Protein AF-A0A661UW94-F1 (afdb_monomer)

Mean predicted aligned error: 13.21 Å

Structure (mmCIF, N/CA/C/O backbone):
data_AF-A0A661UW94-F1
#
_entry.id   AF-A0A661UW94-F1
#
loop_
_atom_site.group_PDB
_atom_site.id
_atom_site.type_symbol
_atom_site.label_atom_id
_atom_site.label_alt_id
_atom_site.label_comp_id
_atom_site.label_asym_id
_atom_site.label_entity_id
_atom_site.label_seq_id
_atom_site.pdbx_PDB_ins_code
_atom_site.Cartn_x
_atom_site.Cartn_y
_atom_site.Cartn_z
_atom_site.occupancy
_atom_site.B_iso_or_equiv
_atom_site.auth_seq_id
_atom_site.auth_comp_id
_atom_site.auth_asym_id
_atom_site.auth_atom_id
_atom_site.pdbx_PDB_model_num
ATOM 1 N N . MET A 1 1 ? 10.597 50.838 27.518 1.00 57.72 1 MET A N 1
ATOM 2 C CA . MET A 1 1 ? 10.306 49.418 27.781 1.00 57.72 1 MET A CA 1
ATOM 3 C C . MET A 1 1 ? 11.082 49.076 29.023 1.00 57.72 1 MET A C 1
ATOM 5 O O . MET A 1 1 ? 12.301 49.156 28.990 1.00 57.72 1 MET A O 1
ATOM 9 N N . ASP A 1 2 ? 10.354 48.913 30.117 1.00 57.09 2 ASP A N 1
ATOM 10 C CA . ASP A 1 2 ? 10.884 48.721 31.459 1.00 57.09 2 ASP A CA 1
ATOM 11 C C . ASP A 1 2 ? 11.221 47.233 31.634 1.00 57.09 2 ASP A C 1
ATOM 13 O O . ASP A 1 2 ? 10.364 46.375 31.433 1.00 57.09 2 ASP A O 1
ATOM 17 N N . GLU A 1 3 ? 12.486 46.908 31.898 1.00 60.50 3 GLU A N 1
ATOM 18 C CA . GLU A 1 3 ? 12.937 45.523 32.109 1.00 60.50 3 GLU A CA 1
ATOM 19 C C . GLU A 1 3 ? 12.576 44.997 33.509 1.00 60.50 3 GLU A C 1
ATOM 21 O O . GLU A 1 3 ? 12.793 43.818 33.786 1.00 60.50 3 GLU A O 1
ATOM 26 N N . SER A 1 4 ? 12.009 45.840 34.38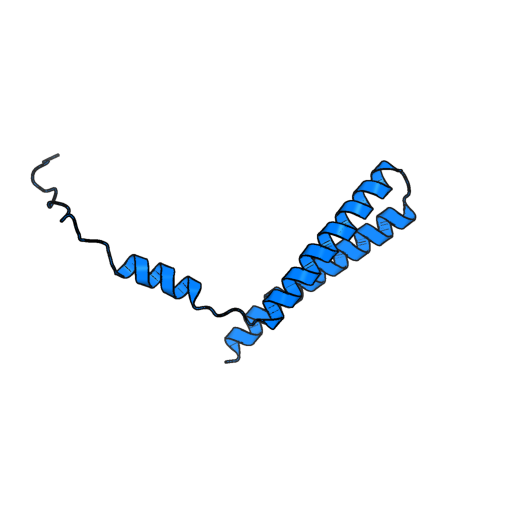1 1.00 61.69 4 SER A N 1
ATOM 27 C CA . SER A 1 4 ? 11.697 45.492 35.773 1.00 61.69 4 SER A CA 1
ATOM 28 C C . SER A 1 4 ? 10.397 44.700 35.979 1.00 61.69 4 SER A C 1
ATOM 30 O O . SER A 1 4 ? 10.156 44.229 37.087 1.00 61.69 4 SER A O 1
ATOM 32 N N . GLU A 1 5 ? 9.600 44.480 34.927 1.00 64.81 5 GLU A N 1
ATOM 33 C CA . GLU A 1 5 ? 8.369 43.666 34.974 1.00 64.81 5 GLU A CA 1
ATOM 34 C C . GLU A 1 5 ? 8.556 42.229 34.460 1.00 64.81 5 GLU A C 1
ATOM 36 O O . GLU A 1 5 ? 7.587 41.479 34.341 1.00 64.81 5 GLU A O 1
ATOM 41 N N . ARG A 1 6 ? 9.785 41.801 34.137 1.00 62.97 6 ARG A N 1
ATOM 42 C CA . ARG A 1 6 ? 10.019 40.381 33.848 1.00 62.97 6 ARG A CA 1
ATOM 43 C C . ARG A 1 6 ? 9.997 39.604 35.156 1.00 62.97 6 ARG A C 1
ATOM 45 O O . ARG A 1 6 ? 11.001 39.564 35.866 1.00 62.97 6 ARG A O 1
ATOM 52 N N . G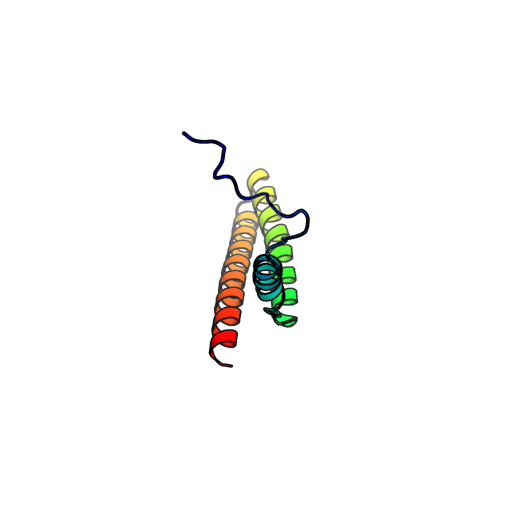LU A 1 7 ? 8.851 38.998 35.454 1.00 68.44 7 GLU A N 1
ATOM 53 C CA . GLU A 1 7 ? 8.749 38.024 36.535 1.00 68.44 7 GLU A CA 1
ATOM 54 C C . GLU A 1 7 ? 9.844 36.955 36.363 1.00 68.44 7 GLU A C 1
ATOM 56 O O . GLU A 1 7 ? 10.049 36.456 35.248 1.00 68.44 7 GLU A O 1
ATOM 61 N N . PRO A 1 8 ? 10.610 36.642 37.424 1.00 70.31 8 PRO A N 1
ATOM 62 C CA . PRO A 1 8 ? 11.634 35.612 37.360 1.00 70.31 8 PRO A CA 1
ATOM 63 C C . PRO A 1 8 ? 10.987 34.287 36.958 1.00 70.31 8 PRO A C 1
ATOM 65 O O . PRO A 1 8 ? 10.151 33.768 37.690 1.00 70.31 8 PRO A O 1
ATOM 68 N N . ILE A 1 9 ? 11.375 33.738 35.804 1.00 64.56 9 ILE A N 1
ATOM 69 C CA . ILE A 1 9 ? 10.963 32.390 35.406 1.00 64.56 9 ILE A CA 1
ATOM 70 C C . ILE A 1 9 ? 11.538 31.439 36.456 1.00 64.56 9 ILE A C 1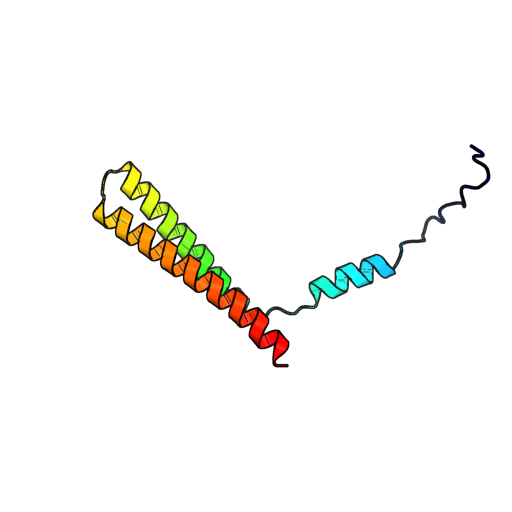
ATOM 72 O O . ILE A 1 9 ? 12.757 31.257 36.527 1.00 64.56 9 ILE A O 1
ATOM 76 N N . GLU A 1 10 ? 10.674 30.904 37.316 1.00 68.56 10 GLU A N 1
ATOM 77 C CA . GLU A 1 10 ? 11.072 30.007 38.392 1.00 68.56 10 GLU A CA 1
ATOM 78 C C . GLU A 1 10 ? 11.669 28.737 37.761 1.00 68.56 10 GLU A C 1
ATOM 80 O O . GLU A 1 10 ? 10.992 28.059 36.981 1.00 68.56 10 GLU A O 1
ATOM 85 N N . PRO A 1 11 ? 12.951 28.414 38.013 1.00 55.03 1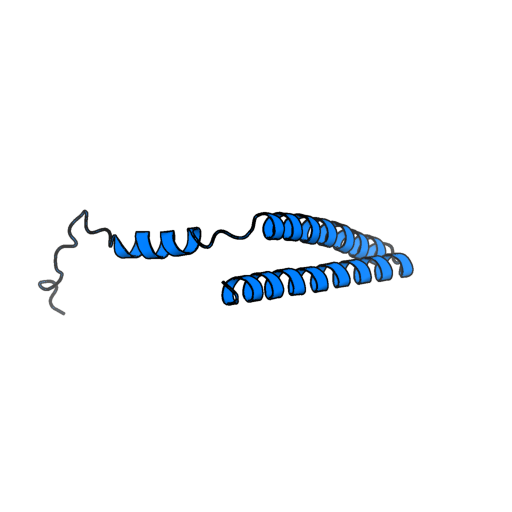1 PRO A N 1
ATOM 86 C CA . PRO A 1 11 ? 13.584 27.243 37.425 1.00 55.03 11 PRO A CA 1
ATOM 87 C C . PRO A 1 11 ? 12.966 25.983 38.042 1.00 55.03 11 PRO A C 1
ATOM 89 O O . PRO A 1 11 ? 13.379 25.534 39.109 1.00 55.03 11 PRO A O 1
ATOM 92 N N . GLY A 1 12 ? 11.947 25.444 37.373 1.00 58.50 12 GLY A N 1
ATOM 93 C CA . GLY A 1 12 ? 11.111 24.352 37.876 1.00 58.50 12 GLY A CA 1
ATOM 94 C C . GLY A 1 12 ? 9.623 24.502 37.556 1.00 58.50 12 GLY A C 1
ATOM 95 O O . GLY A 1 12 ? 8.905 23.515 37.670 1.00 58.50 12 GLY A O 1
ATOM 96 N N . ALA A 1 13 ? 9.172 25.675 37.097 1.00 62.16 13 ALA A N 1
ATOM 97 C CA . ALA A 1 13 ? 7.850 25.851 36.498 1.00 62.16 13 ALA A CA 1
ATOM 98 C C . ALA A 1 13 ? 7.842 25.253 35.079 1.00 62.16 13 ALA A C 1
ATOM 100 O O . ALA A 1 13 ? 7.864 25.959 34.074 1.00 62.16 13 ALA A O 1
ATOM 101 N N . TYR A 1 14 ? 7.922 23.926 35.000 1.00 61.41 14 TYR A N 1
ATOM 102 C CA . TYR A 1 14 ? 7.397 23.216 33.845 1.00 61.41 14 TYR A CA 1
ATOM 103 C C . TYR A 1 14 ? 5.876 23.311 33.957 1.00 61.41 14 TYR A C 1
ATOM 105 O O . TYR A 1 14 ? 5.327 22.915 34.984 1.00 61.41 14 TYR A O 1
ATOM 113 N N . ASP A 1 15 ? 5.217 23.879 32.946 1.00 61.38 15 ASP A N 1
ATOM 114 C CA . ASP A 1 15 ? 3.766 23.767 32.795 1.00 61.38 15 ASP A CA 1
ATOM 115 C C . ASP A 1 15 ? 3.443 22.268 32.678 1.00 61.38 15 ASP A C 1
ATOM 117 O O . ASP A 1 15 ? 3.581 21.674 31.606 1.00 61.38 15 ASP A O 1
ATOM 121 N N . ASP A 1 16 ? 3.074 21.647 33.801 1.00 60.84 16 ASP A N 1
ATOM 122 C CA . ASP A 1 16 ? 2.615 20.249 33.914 1.00 60.84 16 ASP A CA 1
ATOM 123 C C . ASP A 1 16 ? 1.447 19.989 32.929 1.00 60.84 16 ASP A C 1
ATOM 125 O O . ASP A 1 16 ? 1.266 18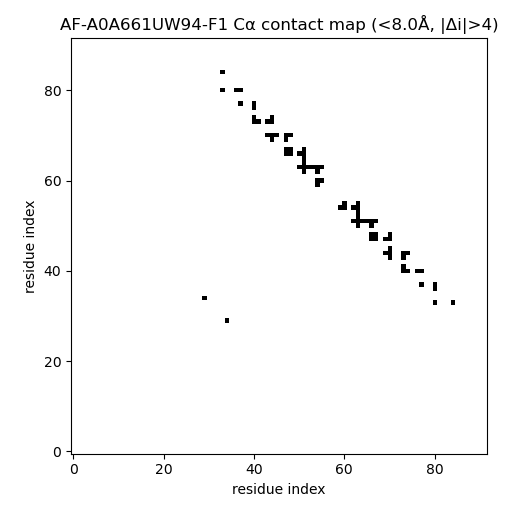.904 32.377 1.00 60.84 16 ASP A O 1
ATOM 129 N N . ASP A 1 17 ? 0.721 21.059 32.608 1.00 59.28 17 ASP A N 1
ATOM 130 C CA . ASP A 1 17 ? -0.336 21.186 31.613 1.00 59.28 17 ASP A CA 1
ATOM 131 C C . ASP A 1 17 ? 0.106 20.741 30.198 1.00 59.28 17 ASP A C 1
ATOM 133 O O . ASP A 1 17 ? -0.677 20.146 29.452 1.00 59.28 17 ASP A O 1
ATOM 137 N N . LEU A 1 18 ? 1.367 21.001 29.815 1.00 57.72 18 LEU A N 1
ATOM 138 C CA . LEU A 1 18 ? 1.919 20.624 28.505 1.00 57.72 18 LEU A CA 1
ATOM 139 C C . LEU A 1 18 ? 2.304 19.138 28.446 1.00 57.72 18 LEU A C 1
ATOM 141 O O . LEU A 1 18 ? 2.247 18.528 27.371 1.00 57.72 18 LEU A O 1
ATOM 145 N N . GLU A 1 19 ? 2.679 18.540 29.581 1.00 55.97 19 GLU A N 1
ATOM 146 C CA . GLU A 1 19 ? 2.891 17.093 29.675 1.00 55.97 19 GLU A CA 1
ATOM 147 C C . GLU A 1 19 ? 1.554 16.340 29.638 1.00 55.97 19 GLU A C 1
ATOM 149 O O . GLU A 1 19 ? 1.462 15.315 28.956 1.00 55.97 19 GLU A O 1
ATOM 154 N N . GLU A 1 20 ? 0.491 16.872 30.258 1.00 54.59 20 GLU A N 1
ATOM 155 C CA . GLU A 1 20 ? -0.862 16.309 30.151 1.00 54.59 20 GLU A CA 1
ATOM 156 C C . GLU A 1 20 ? -1.431 16.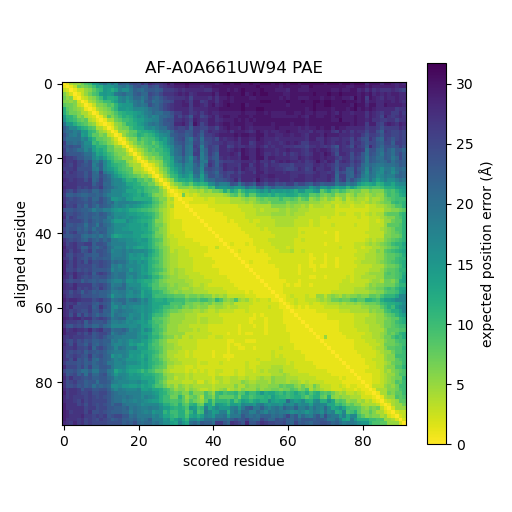396 28.723 1.00 54.59 20 GLU A C 1
ATOM 158 O O . GLU A 1 20 ? -1.978 15.405 28.228 1.00 54.59 20 GLU A O 1
ATOM 163 N N . GLU A 1 21 ? -1.261 17.515 28.004 1.00 53.56 21 GLU A N 1
ATOM 164 C CA . GLU A 1 21 ? -1.688 17.627 26.596 1.00 53.56 21 GLU A CA 1
ATOM 165 C C . GLU A 1 21 ? -0.923 16.660 25.672 1.00 53.56 21 GLU A C 1
ATOM 167 O O . GLU A 1 21 ? -1.520 16.011 24.802 1.00 53.56 21 GLU A O 1
ATOM 172 N N . GLY A 1 22 ? 0.389 16.498 25.882 1.00 52.50 22 GLY A N 1
ATOM 173 C CA . GLY A 1 22 ? 1.212 15.524 25.159 1.00 52.50 22 GLY A CA 1
ATOM 174 C C . GLY A 1 22 ? 0.864 14.067 25.497 1.00 52.50 22 GLY A C 1
ATOM 175 O O . GLY A 1 22 ? 0.840 13.202 24.612 1.00 52.50 22 GLY A O 1
ATOM 176 N N . ALA A 1 23 ? 0.532 13.787 26.759 1.00 53.44 23 ALA A N 1
ATOM 177 C CA . ALA A 1 23 ? 0.125 12.468 27.231 1.00 53.44 23 ALA A CA 1
ATOM 178 C C . ALA A 1 23 ? -1.280 12.078 26.742 1.00 53.44 23 ALA A C 1
ATOM 180 O O . ALA A 1 23 ? -1.497 10.922 26.367 1.00 53.44 23 ALA A O 1
ATOM 181 N N . LEU A 1 24 ? -2.220 13.025 26.647 1.00 53.81 24 LEU A N 1
ATOM 182 C CA . LEU A 1 24 ? -3.563 12.773 26.109 1.00 53.81 24 LEU A CA 1
ATOM 183 C C . LEU A 1 24 ? -3.538 12.355 24.630 1.00 53.81 24 LEU A C 1
ATOM 185 O O . LEU A 1 24 ? -4.364 11.539 24.209 1.00 53.81 24 LEU A O 1
ATOM 189 N N . LEU A 1 25 ? -2.561 12.827 23.845 1.00 55.50 25 LEU A N 1
ATOM 190 C CA . LEU A 1 25 ? -2.370 12.399 22.453 1.00 55.50 25 LEU A CA 1
ATOM 191 C C . LEU A 1 25 ? -1.828 10.963 22.332 1.00 55.50 25 LEU A C 1
ATOM 193 O O . LEU A 1 25 ? -2.197 10.249 21.395 1.00 55.50 25 LEU A O 1
ATOM 197 N N . LEU A 1 26 ? -1.002 10.505 23.279 1.00 54.66 26 LEU A N 1
ATOM 198 C CA . LEU A 1 26 ? -0.457 9.138 23.299 1.00 54.66 26 LEU A CA 1
ATOM 199 C C . LEU A 1 26 ? -1.499 8.077 23.697 1.00 54.66 26 LEU A C 1
ATOM 201 O O . LEU A 1 26 ? -1.356 6.905 23.343 1.00 54.66 26 LEU A O 1
ATOM 205 N N . VAL A 1 27 ? -2.565 8.471 24.401 1.00 54.09 27 VAL A N 1
ATOM 206 C CA . VAL A 1 27 ? -3.558 7.552 24.991 1.00 54.09 27 VAL A CA 1
ATOM 207 C C . VAL A 1 27 ? -4.787 7.328 24.099 1.00 54.09 27 VAL A C 1
ATOM 209 O O . VAL A 1 27 ? -5.692 6.575 24.462 1.00 54.09 27 VAL A O 1
ATOM 212 N N . ARG A 1 28 ? -4.828 7.847 22.862 1.00 62.25 28 ARG A N 1
ATOM 213 C CA . ARG A 1 28 ? -5.778 7.305 21.873 1.00 62.25 28 ARG A CA 1
ATOM 214 C C . ARG A 1 28 ? -5.257 5.938 21.426 1.00 62.25 28 ARG A C 1
ATOM 216 O O . ARG A 1 28 ? -4.644 5.824 20.370 1.00 62.25 28 ARG A O 1
ATOM 223 N N . GLN A 1 29 ? -5.472 4.907 22.252 1.00 68.50 29 GLN A N 1
ATOM 224 C CA . GLN A 1 29 ? -5.108 3.521 21.953 1.00 68.50 29 GLN A CA 1
ATOM 225 C C . GLN A 1 29 ? -5.717 3.133 20.606 1.00 68.50 29 GLN A C 1
ATOM 227 O O . GLN A 1 29 ? -6.907 2.830 20.492 1.00 68.50 29 GLN A O 1
ATOM 232 N N . VAL A 1 30 ? -4.894 3.178 19.560 1.00 74.44 30 VAL A N 1
ATOM 233 C CA . VAL A 1 30 ? -5.292 2.742 18.228 1.00 74.44 30 VAL A CA 1
ATOM 234 C C . VAL A 1 30 ? -5.503 1.231 18.312 1.00 74.44 30 VAL A C 1
ATOM 236 O O . VAL A 1 30 ? -4.603 0.527 18.781 1.00 74.44 30 VAL A O 1
ATOM 239 N N . PRO A 1 31 ? -6.660 0.700 17.876 1.00 83.94 31 PRO A N 1
ATOM 240 C CA . PRO A 1 31 ? -6.914 -0.731 17.944 1.00 83.94 31 PRO A CA 1
ATOM 241 C C . PRO A 1 31 ? -5.792 -1.506 17.248 1.00 83.94 31 PRO A C 1
ATOM 243 O O . PRO A 1 31 ? -5.436 -1.193 16.112 1.00 83.94 31 PRO A O 1
ATOM 246 N N . LEU A 1 32 ? -5.258 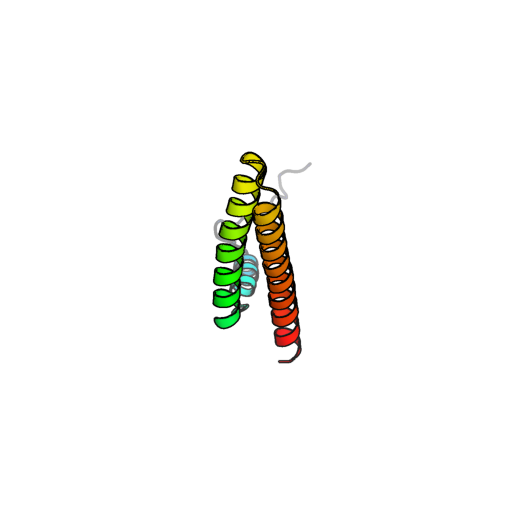-2.544 17.899 1.00 85.31 32 LEU A N 1
ATOM 247 C CA . LEU A 1 32 ? -4.113 -3.306 17.384 1.00 85.31 32 LEU A CA 1
ATOM 248 C C . LEU A 1 32 ? -4.365 -3.856 15.964 1.00 85.31 32 LEU A C 1
ATOM 250 O O . LEU A 1 32 ? -3.466 -3.872 15.127 1.00 85.31 32 LEU A O 1
ATOM 254 N N . GLY A 1 33 ? -5.613 -4.224 15.654 1.00 87.81 33 GLY A N 1
ATOM 255 C CA . GLY A 1 33 ? -6.014 -4.646 14.308 1.00 87.81 33 GLY A CA 1
ATOM 256 C C . GLY A 1 33 ? -5.826 -3.566 13.232 1.00 87.81 33 GLY A C 1
ATOM 257 O O . GLY A 1 33 ? -5.416 -3.883 12.119 1.00 87.81 33 GLY A O 1
ATOM 258 N N . VAL A 1 34 ? -6.049 -2.288 13.563 1.00 89.25 34 VAL A N 1
ATOM 259 C CA . VAL A 1 34 ? -5.821 -1.154 12.645 1.00 89.25 34 VAL A CA 1
ATOM 260 C C . VAL A 1 34 ? -4.328 -0.980 12.373 1.00 89.25 34 VAL A C 1
ATOM 262 O O . VAL A 1 34 ? -3.936 -0.702 11.241 1.00 89.25 34 VAL A O 1
ATOM 265 N N . VAL A 1 35 ? -3.485 -1.195 13.386 1.00 90.44 35 VAL A N 1
ATOM 266 C CA . VAL A 1 35 ? -2.024 -1.142 13.237 1.00 90.44 35 VAL A CA 1
ATOM 267 C C . VAL A 1 35 ? -1.548 -2.220 12.263 1.00 90.44 35 VAL A C 1
ATOM 269 O O . VAL A 1 35 ? -0.856 -1.904 11.296 1.00 90.44 35 VAL A O 1
ATOM 272 N N . PHE A 1 36 ? -1.978 -3.471 12.453 1.00 92.62 36 PHE A N 1
ATOM 273 C CA . PHE A 1 36 ? -1.641 -4.557 11.528 1.00 92.62 36 PHE A CA 1
ATOM 274 C C . PHE A 1 36 ? -2.137 -4.288 10.104 1.00 92.62 36 PHE A C 1
ATOM 276 O O . PHE A 1 36 ? -1.379 -4.474 9.152 1.00 92.62 36 PHE A O 1
ATOM 283 N N . ALA A 1 37 ? -3.372 -3.800 9.950 1.00 92.69 37 ALA A N 1
ATOM 284 C CA . ALA A 1 37 ? -3.923 -3.465 8.640 1.00 92.69 37 ALA A CA 1
ATOM 285 C C . ALA A 1 37 ? -3.072 -2.407 7.915 1.00 92.69 37 ALA A C 1
ATOM 287 O O . ALA A 1 37 ? -2.747 -2.580 6.741 1.00 92.69 37 ALA A O 1
ATOM 288 N N . ARG A 1 38 ? -2.635 -1.355 8.622 1.00 92.75 38 ARG A N 1
ATOM 289 C CA . ARG A 1 38 ? -1.753 -0.317 8.064 1.00 92.75 38 ARG A CA 1
ATOM 290 C C . ARG A 1 38 ? -0.399 -0.872 7.637 1.00 92.75 38 ARG A C 1
ATOM 292 O O . ARG A 1 38 ? 0.059 -0.537 6.551 1.00 92.75 38 ARG A O 1
ATOM 299 N N . ILE A 1 39 ? 0.221 -1.731 8.447 1.00 94.94 39 ILE A N 1
ATOM 300 C CA . ILE A 1 39 ? 1.514 -2.347 8.106 1.00 94.94 39 ILE A CA 1
ATOM 301 C C . ILE A 1 39 ? 1.395 -3.124 6.792 1.00 94.94 39 ILE A C 1
ATOM 303 O O . ILE A 1 39 ? 2.168 -2.889 5.867 1.00 94.94 39 ILE A O 1
ATOM 307 N N . VAL A 1 40 ? 0.386 -3.992 6.678 1.00 96.25 40 VAL A N 1
ATOM 308 C CA . VAL A 1 40 ? 0.160 -4.793 5.466 1.00 96.25 40 VAL A CA 1
ATOM 309 C C . VAL A 1 40 ? -0.066 -3.899 4.245 1.00 96.25 40 VAL A C 1
ATOM 311 O O . VAL A 1 40 ? 0.525 -4.136 3.192 1.00 96.25 40 VAL A O 1
ATOM 314 N N . VAL A 1 41 ? -0.880 -2.851 4.388 1.00 96.38 41 VAL A N 1
ATOM 315 C CA . VAL A 1 41 ? -1.192 -1.917 3.299 1.00 96.38 41 VAL A CA 1
ATOM 316 C C . VAL A 1 41 ? 0.038 -1.144 2.845 1.00 96.38 41 VAL A C 1
ATOM 318 O O . VAL A 1 41 ? 0.314 -1.103 1.651 1.00 96.38 41 VAL A O 1
ATOM 321 N N . VAL A 1 42 ? 0.798 -0.559 3.771 1.00 95.75 42 VAL A N 1
ATOM 322 C CA . VAL A 1 42 ? 1.978 0.253 3.443 1.00 95.75 42 VAL A CA 1
ATOM 323 C C . VAL A 1 42 ? 3.075 -0.610 2.823 1.00 95.75 42 VAL A C 1
ATOM 325 O O . VAL A 1 42 ? 3.652 -0.223 1.806 1.00 95.75 42 VAL A O 1
ATOM 328 N N . SER A 1 43 ? 3.334 -1.800 3.375 1.00 97.38 43 SER A N 1
ATOM 329 C CA . SER A 1 43 ? 4.305 -2.736 2.801 1.00 97.38 43 SER A CA 1
ATOM 330 C C . SER A 1 43 ? 3.889 -3.198 1.402 1.00 97.38 43 SER A C 1
ATOM 332 O O . SER A 1 43 ? 4.707 -3.168 0.483 1.00 97.38 43 SER A O 1
ATOM 334 N N . GLY A 1 44 ? 2.619 -3.574 1.214 1.00 96.50 44 GLY A N 1
ATOM 335 C CA . GLY A 1 44 ? 2.086 -3.979 -0.088 1.00 96.50 44 GLY A CA 1
ATOM 336 C C . GLY A 1 44 ? 2.163 -2.858 -1.125 1.00 96.50 44 GLY A C 1
ATOM 337 O O . GLY A 1 44 ? 2.689 -3.068 -2.216 1.00 96.50 44 GLY A O 1
ATOM 338 N N . MET A 1 45 ? 1.733 -1.652 -0.749 1.00 97.50 45 MET A N 1
ATOM 339 C CA . MET A 1 45 ? 1.789 -0.453 -1.586 1.00 97.50 45 MET A CA 1
ATOM 340 C C . MET A 1 45 ? 3.218 -0.120 -2.023 1.00 97.50 45 MET A C 1
ATOM 342 O O . MET A 1 45 ? 3.441 0.208 -3.187 1.00 97.50 45 MET A O 1
ATOM 346 N N . GLY A 1 46 ? 4.191 -0.230 -1.113 1.00 97.19 46 GLY A N 1
ATOM 347 C CA . GLY A 1 46 ? 5.601 -0.007 -1.424 1.00 97.19 46 GLY A CA 1
ATOM 348 C C . GLY A 1 46 ? 6.126 -0.988 -2.475 1.00 97.19 46 GLY A C 1
ATOM 349 O O . GLY A 1 46 ? 6.757 -0.572 -3.446 1.00 97.19 46 GLY A O 1
ATOM 350 N N . ILE A 1 47 ? 5.808 -2.279 -2.328 1.00 97.69 47 ILE A N 1
ATOM 351 C CA . ILE A 1 47 ? 6.214 -3.320 -3.283 1.00 97.69 47 ILE A CA 1
ATOM 352 C C . ILE A 1 47 ? 5.569 -3.079 -4.651 1.00 97.69 47 ILE A C 1
ATOM 354 O O . ILE A 1 47 ? 6.265 -3.063 -5.667 1.00 97.69 47 ILE A O 1
ATOM 358 N N . THR A 1 48 ? 4.253 -2.865 -4.704 1.00 97.69 48 THR A N 1
ATOM 359 C CA . THR A 1 48 ? 3.546 -2.681 -5.980 1.00 97.69 48 THR A CA 1
ATOM 360 C C . THR A 1 48 ? 3.925 -1.371 -6.662 1.00 97.69 48 THR A C 1
ATOM 362 O O . THR A 1 48 ? 4.048 -1.342 -7.885 1.00 97.69 48 THR A O 1
ATOM 365 N N . GLY A 1 49 ? 4.180 -0.312 -5.890 1.00 97.12 49 GLY A N 1
ATOM 366 C CA . GLY A 1 49 ? 4.676 0.963 -6.401 1.00 97.12 49 GLY A CA 1
ATOM 367 C C . GLY A 1 49 ? 6.074 0.832 -7.005 1.00 97.12 49 GLY A C 1
ATOM 368 O O . GLY A 1 49 ? 6.306 1.285 -8.126 1.00 97.12 49 GLY A O 1
ATOM 369 N N . ALA A 1 50 ? 6.988 0.141 -6.317 1.00 97.94 50 ALA A N 1
ATOM 370 C CA . ALA A 1 50 ? 8.326 -0.132 -6.837 1.00 97.94 50 ALA A CA 1
ATOM 371 C C . ALA A 1 50 ? 8.282 -0.970 -8.126 1.00 97.94 50 ALA A C 1
ATOM 373 O O . ALA A 1 50 ? 8.966 -0.639 -9.095 1.00 97.94 50 ALA A O 1
ATOM 374 N N . LEU A 1 51 ? 7.438 -2.008 -8.175 1.00 97.38 51 LEU A N 1
ATOM 375 C CA . LEU A 1 51 ? 7.237 -2.820 -9.379 1.00 97.38 51 LEU A CA 1
ATOM 376 C C . LEU A 1 51 ? 6.670 -2.000 -10.540 1.00 97.38 51 LEU A C 1
ATOM 378 O O . LEU A 1 51 ? 7.144 -2.137 -11.666 1.00 97.38 51 LEU A O 1
ATOM 382 N N . ALA A 1 52 ? 5.698 -1.120 -10.281 1.00 97.19 52 ALA A N 1
ATOM 383 C CA . ALA A 1 52 ? 5.145 -0.242 -11.307 1.00 97.19 52 ALA A CA 1
ATOM 384 C C . ALA A 1 52 ? 6.238 0.634 -11.935 1.00 97.19 52 ALA A C 1
ATOM 386 O O . ALA A 1 52 ? 6.357 0.679 -13.158 1.00 97.19 52 ALA A O 1
ATOM 387 N N . ILE A 1 53 ? 7.080 1.264 -11.109 1.00 97.19 53 ILE A N 1
ATOM 388 C CA . ILE A 1 53 ? 8.207 2.084 -11.576 1.00 97.19 53 ILE A CA 1
ATOM 389 C C . ILE A 1 53 ? 9.211 1.233 -12.360 1.00 97.19 53 ILE A C 1
ATOM 391 O O . ILE A 1 53 ? 9.612 1.617 -13.456 1.00 97.19 53 ILE A O 1
ATOM 395 N N . PHE A 1 54 ? 9.588 0.065 -11.838 1.00 97.94 54 PHE A N 1
ATOM 396 C CA . PHE A 1 54 ? 10.526 -0.841 -12.500 1.00 97.94 54 PHE A CA 1
ATOM 397 C C . PHE A 1 54 ? 10.039 -1.257 -13.898 1.00 97.94 54 PHE A C 1
ATOM 399 O O . PHE A 1 54 ? 10.786 -1.157 -14.872 1.00 97.94 54 PHE A O 1
ATOM 406 N N . PHE A 1 55 ? 8.773 -1.663 -14.026 1.00 96.75 55 PHE A N 1
ATOM 407 C CA . PHE A 1 55 ? 8.195 -2.042 -15.316 1.00 96.75 55 PHE A CA 1
ATOM 408 C C . PHE A 1 55 ? 8.009 -0.850 -16.263 1.00 96.75 55 PHE A C 1
ATOM 410 O O . PHE A 1 55 ? 8.189 -1.019 -17.469 1.00 96.75 55 PHE A O 1
ATOM 417 N N . LEU A 1 56 ? 7.711 0.349 -15.746 1.00 95.56 56 LEU A N 1
ATOM 418 C CA . LEU A 1 56 ? 7.674 1.579 -16.547 1.00 95.56 56 LEU A CA 1
ATOM 419 C C . LEU A 1 56 ? 9.051 1.912 -17.128 1.00 95.56 56 LEU A C 1
ATOM 421 O O . LEU A 1 56 ? 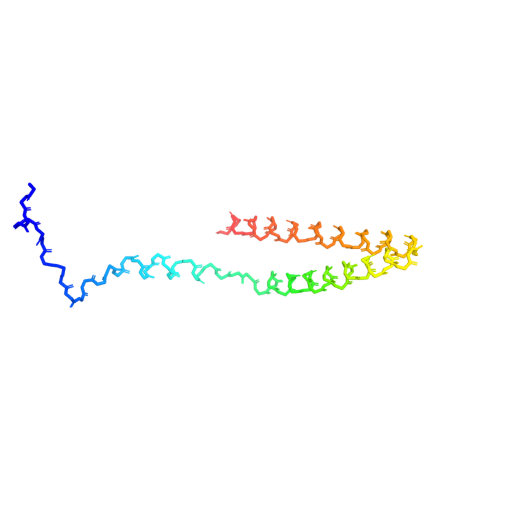9.149 2.183 -18.323 1.00 95.56 56 LEU A O 1
ATOM 425 N N . ILE A 1 57 ? 10.113 1.832 -16.317 1.00 97.81 57 ILE A N 1
ATOM 426 C CA . ILE A 1 57 ? 11.499 2.031 -16.775 1.00 97.81 57 ILE A CA 1
ATOM 427 C C . ILE A 1 57 ? 11.862 0.991 -17.843 1.00 97.81 57 ILE A C 1
ATOM 429 O O . ILE A 1 57 ? 12.495 1.324 -18.841 1.00 97.81 57 ILE A O 1
ATOM 433 N N . GLY A 1 58 ? 11.416 -0.257 -17.670 1.00 95.62 58 GLY A N 1
ATOM 434 C CA . GLY A 1 58 ? 11.593 -1.330 -18.650 1.00 95.62 58 GLY A CA 1
ATOM 435 C C . GLY A 1 58 ? 10.707 -1.235 -19.902 1.00 95.62 58 GLY A C 1
ATOM 436 O O . GLY A 1 58 ? 10.797 -2.118 -20.749 1.00 95.62 58 GLY A O 1
ATOM 437 N N . ALA A 1 59 ? 9.844 -0.217 -20.027 1.00 94.81 59 ALA A N 1
ATOM 438 C CA . ALA A 1 59 ? 8.838 -0.071 -21.089 1.00 94.81 59 ALA A CA 1
ATOM 439 C C . ALA A 1 59 ? 7.867 -1.270 -21.222 1.00 94.81 59 ALA A C 1
ATOM 441 O O . ALA A 1 59 ? 7.294 -1.524 -22.285 1.00 94.81 59 ALA A O 1
ATOM 442 N N . ILE A 1 60 ? 7.649 -2.003 -20.127 1.00 96.75 60 ILE A N 1
ATOM 443 C CA . ILE A 1 60 ? 6.751 -3.157 -20.051 1.00 96.75 60 ILE A CA 1
ATOM 444 C C . ILE A 1 60 ? 5.384 -2.688 -19.525 1.00 96.75 60 ILE A C 1
ATOM 446 O O . ILE A 1 60 ? 5.082 -2.734 -18.332 1.00 96.75 60 ILE A O 1
ATOM 450 N N . TRP A 1 61 ? 4.542 -2.217 -20.445 1.00 93.75 61 TRP A N 1
ATOM 451 C CA . TRP A 1 61 ? 3.307 -1.489 -20.125 1.00 93.75 61 TRP A CA 1
ATOM 452 C C . TRP A 1 61 ? 2.256 -2.292 -19.350 1.00 93.75 61 TRP A C 1
ATOM 454 O O . TRP A 1 61 ? 1.686 -1.784 -18.389 1.00 93.75 61 TRP A O 1
ATOM 464 N N . TRP A 1 62 ? 1.987 -3.542 -19.732 1.00 97.81 62 TRP A N 1
ATOM 465 C CA . TRP A 1 62 ? 0.917 -4.335 -19.112 1.00 97.81 62 TRP A CA 1
ATOM 466 C C . TRP A 1 62 ? 1.174 -4.623 -17.618 1.00 97.81 62 TRP A C 1
ATOM 468 O O . TRP A 1 62 ? 0.351 -4.236 -16.787 1.00 97.81 62 TRP A O 1
ATOM 478 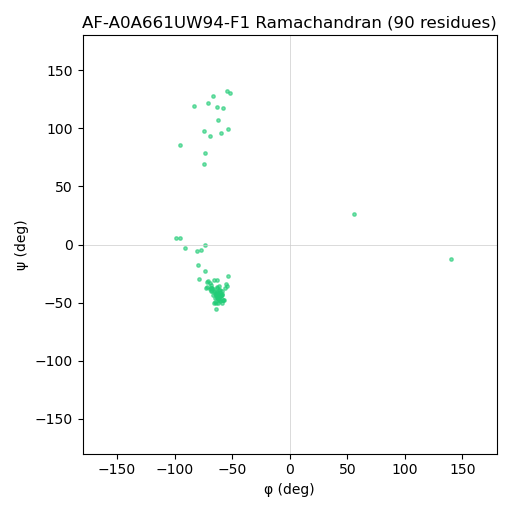N N . PRO A 1 63 ? 2.317 -5.222 -17.233 1.00 96.19 63 PRO A N 1
ATOM 479 C CA . PRO A 1 63 ? 2.714 -5.359 -15.831 1.00 96.19 63 PRO A CA 1
ATOM 480 C C . PRO A 1 63 ? 2.793 -4.040 -15.059 1.00 96.19 63 PRO A C 1
ATOM 482 O O . PRO A 1 63 ? 2.404 -4.005 -13.889 1.00 96.19 63 PRO A O 1
ATOM 485 N N . ALA A 1 64 ? 3.247 -2.954 -15.695 1.00 95.12 64 ALA A N 1
ATOM 486 C CA . ALA A 1 64 ? 3.256 -1.631 -15.077 1.00 95.12 64 ALA A CA 1
ATOM 487 C C . ALA A 1 64 ? 1.841 -1.168 -14.701 1.00 95.12 64 ALA A C 1
ATOM 489 O O . ALA A 1 64 ? 1.612 -0.773 -13.559 1.00 95.12 64 ALA A O 1
ATOM 490 N N . LEU A 1 65 ? 0.878 -1.278 -15.624 1.00 96.88 65 LEU A N 1
ATOM 491 C CA . LEU A 1 65 ? -0.520 -0.908 -15.384 1.00 96.88 65 LEU A CA 1
ATOM 492 C C . LEU A 1 65 ? -1.169 -1.768 -14.295 1.00 96.88 65 LEU A C 1
ATOM 494 O O . LEU A 1 65 ? -1.878 -1.236 -13.444 1.00 96.88 65 LEU A O 1
ATOM 498 N N . ILE A 1 66 ? -0.897 -3.076 -14.276 1.00 97.50 66 ILE A N 1
ATOM 499 C CA . ILE A 1 66 ? -1.402 -3.978 -13.228 1.00 97.50 66 ILE A CA 1
ATOM 500 C C . ILE A 1 66 ? -0.832 -3.581 -11.861 1.00 97.50 66 ILE A C 1
ATOM 502 O O . ILE A 1 66 ? -1.573 -3.473 -10.885 1.00 97.50 66 ILE A O 1
ATOM 506 N N . SER A 1 67 ? 0.472 -3.312 -11.792 1.00 97.00 67 SER A N 1
ATOM 507 C CA . SER A 1 67 ? 1.147 -2.923 -10.547 1.00 97.00 67 SER A CA 1
ATOM 508 C C . SER A 1 67 ? 0.672 -1.551 -10.049 1.00 97.00 67 SER A C 1
ATOM 510 O O . SER A 1 67 ? 0.439 -1.359 -8.853 1.00 97.00 67 SER A O 1
ATOM 512 N N . ALA A 1 68 ? 0.443 -0.607 -10.965 1.00 96.12 68 ALA A N 1
ATOM 513 C CA . ALA A 1 68 ? -0.151 0.690 -10.657 1.00 96.12 68 ALA A CA 1
ATOM 514 C C . ALA A 1 68 ? -1.598 0.543 -10.151 1.00 96.12 68 ALA A C 1
ATOM 516 O O . ALA A 1 68 ? -1.968 1.157 -9.153 1.00 96.12 68 ALA A O 1
ATOM 517 N N . GLY A 1 69 ? -2.395 -0.330 -10.775 1.00 97.56 69 GLY A N 1
ATOM 518 C CA . GLY A 1 69 ? -3.745 -0.661 -10.321 1.00 97.56 69 GLY A CA 1
ATOM 519 C C . GLY A 1 69 ? -3.763 -1.261 -8.913 1.00 97.56 69 GLY A C 1
ATOM 520 O O . GLY A 1 69 ? -4.548 -0.829 -8.073 1.00 97.56 69 GLY A O 1
ATOM 521 N N . LEU A 1 70 ? -2.851 -2.188 -8.608 1.00 97.69 70 LEU A N 1
ATOM 522 C CA . LEU A 1 70 ? -2.698 -2.740 -7.255 1.00 97.69 70 LEU A CA 1
ATOM 523 C C . LEU A 1 70 ? -2.314 -1.667 -6.231 1.00 97.69 70 LEU A C 1
ATOM 525 O O . LEU A 1 70 ? -2.849 -1.644 -5.125 1.00 97.69 70 LEU A O 1
ATOM 529 N N . THR A 1 71 ? -1.442 -0.736 -6.614 1.00 97.06 71 THR A N 1
ATOM 530 C CA . THR A 1 71 ? -1.083 0.413 -5.772 1.00 97.06 71 THR A CA 1
ATOM 531 C C . THR A 1 71 ? -2.316 1.268 -5.463 1.00 97.06 71 THR A C 1
ATOM 533 O O . THR A 1 71 ? -2.540 1.632 -4.310 1.00 97.06 71 THR A O 1
ATOM 536 N N . ALA A 1 72 ? -3.172 1.520 -6.459 1.00 97.25 72 ALA A N 1
ATOM 537 C CA . ALA A 1 72 ? -4.435 2.229 -6.261 1.00 97.25 72 ALA A CA 1
ATOM 538 C C . ALA A 1 72 ? -5.402 1.472 -5.331 1.00 97.25 72 ALA A C 1
ATOM 540 O O . ALA A 1 72 ? -6.064 2.098 -4.504 1.00 97.25 72 ALA A O 1
ATOM 541 N N . VAL A 1 73 ? -5.447 0.136 -5.403 1.00 97.12 73 VAL A N 1
ATOM 542 C CA . VAL A 1 73 ? -6.226 -0.690 -4.464 1.00 97.12 73 VAL A CA 1
ATOM 543 C C . VAL A 1 73 ? -5.723 -0.519 -3.031 1.00 97.12 73 VAL A C 1
ATOM 545 O O . VAL A 1 73 ? -6.538 -0.355 -2.126 1.00 97.12 73 VAL A O 1
ATOM 548 N N . PHE A 1 74 ? -4.407 -0.498 -2.802 1.00 96.44 74 PHE A N 1
ATOM 549 C CA . PHE A 1 74 ? -3.857 -0.254 -1.465 1.00 96.44 74 PHE A CA 1
ATOM 550 C C . PHE A 1 74 ? -4.154 1.157 -0.949 1.00 96.44 74 PHE A C 1
ATOM 552 O O . PHE A 1 74 ? -4.512 1.302 0.218 1.00 96.44 74 PHE A O 1
ATOM 559 N N . LEU A 1 75 ? -4.077 2.181 -1.804 1.00 94.88 75 LEU A N 1
ATOM 560 C CA . LEU A 1 75 ? -4.475 3.548 -1.446 1.00 94.88 75 LEU A CA 1
ATOM 561 C C . LEU A 1 75 ? -5.952 3.616 -1.044 1.00 94.88 75 LEU A C 1
ATOM 563 O O . LEU A 1 75 ? -6.300 4.216 -0.027 1.00 94.88 75 LEU A O 1
ATOM 567 N N . PHE A 1 76 ? -6.818 2.956 -1.812 1.00 95.62 76 PHE A N 1
ATOM 568 C CA . PHE A 1 76 ? -8.230 2.846 -1.477 1.00 95.62 76 PHE A CA 1
ATOM 569 C C . PHE A 1 76 ? -8.415 2.120 -0.141 1.00 95.62 76 PHE A C 1
ATOM 571 O O . PHE A 1 76 ? -9.109 2.617 0.737 1.00 95.62 76 PHE A O 1
ATOM 578 N N . LEU A 1 77 ? -7.739 0.991 0.072 1.00 94.50 77 LEU A N 1
ATOM 579 C CA . LEU A 1 77 ? -7.829 0.241 1.322 1.00 94.50 77 LEU A CA 1
ATOM 580 C C . LEU A 1 77 ? -7.366 1.073 2.531 1.00 94.50 77 LEU A C 1
ATOM 582 O O . LEU A 1 77 ? -8.033 1.059 3.565 1.00 94.50 77 LEU A O 1
ATOM 586 N N . MET A 1 78 ? -6.289 1.852 2.383 1.00 93.31 78 MET A N 1
ATOM 587 C CA . MET A 1 78 ? -5.804 2.789 3.402 1.00 93.31 78 MET A CA 1
ATOM 588 C C . MET A 1 78 ? -6.887 3.798 3.795 1.00 93.31 78 MET A C 1
ATOM 590 O O . MET A 1 78 ? -7.189 3.952 4.978 1.00 93.31 78 MET A O 1
ATOM 594 N N . PHE A 1 79 ? -7.544 4.409 2.806 1.00 92.88 79 PHE A N 1
ATOM 595 C CA . PHE A 1 79 ? -8.635 5.357 3.034 1.00 92.88 79 PHE A CA 1
ATOM 596 C C . PHE A 1 79 ? -9.803 4.739 3.822 1.00 92.88 79 PHE A C 1
ATOM 598 O O . PHE A 1 79 ? -10.361 5.376 4.718 1.00 92.88 79 PHE A O 1
ATOM 605 N N . PHE A 1 80 ? -10.168 3.486 3.532 1.00 92.12 80 PHE A N 1
ATOM 606 C CA . PHE A 1 80 ? -11.222 2.784 4.277 1.00 92.12 80 PHE A CA 1
ATOM 607 C C . PHE A 1 80 ? -10.809 2.445 5.707 1.00 92.12 80 PHE A C 1
ATOM 609 O O . PHE A 1 80 ? -11.635 2.558 6.612 1.00 92.12 80 PHE A O 1
ATOM 616 N N . ILE A 1 81 ? -9.553 2.057 5.930 1.00 89.00 81 ILE A N 1
ATOM 617 C CA . ILE A 1 81 ? -9.034 1.772 7.274 1.00 89.00 81 ILE A CA 1
ATOM 618 C C . ILE A 1 81 ? -9.058 3.038 8.132 1.00 89.00 81 ILE A C 1
ATOM 620 O O . ILE A 1 81 ? -9.477 2.984 9.286 1.00 89.00 81 ILE A O 1
ATOM 624 N N . GLU A 1 82 ? -8.659 4.180 7.574 1.00 87.44 82 GLU A N 1
ATOM 625 C CA . GLU A 1 82 ? -8.678 5.461 8.282 1.00 87.44 82 GLU A CA 1
ATOM 626 C C . GLU A 1 82 ? -10.105 5.910 8.608 1.00 87.44 82 GLU A C 1
ATOM 628 O O . GLU A 1 82 ? -10.419 6.149 9.775 1.00 87.44 82 GLU A O 1
ATOM 633 N N . ARG A 1 83 ? -11.014 5.910 7.620 1.00 83.94 83 ARG A N 1
ATOM 634 C CA . ARG A 1 83 ? -12.422 6.265 7.871 1.00 83.94 83 ARG A CA 1
ATOM 635 C C . ARG A 1 83 ? -13.120 5.300 8.823 1.00 83.94 83 ARG A C 1
ATOM 637 O O . ARG A 1 83 ? -13.946 5.729 9.627 1.00 83.94 83 ARG A O 1
ATOM 644 N N . GLY A 1 84 ? -12.818 4.008 8.729 1.00 79.69 84 GLY A N 1
ATOM 645 C CA . GLY A 1 84 ? -13.374 2.985 9.611 1.00 79.69 84 GLY A CA 1
ATOM 646 C C . GLY A 1 84 ? -12.889 3.137 11.052 1.00 79.69 84 GLY A C 1
ATOM 647 O O . GLY A 1 84 ? -13.687 3.015 11.983 1.00 79.69 84 GLY A O 1
ATOM 648 N N . ALA A 1 85 ? -11.610 3.469 11.246 1.00 76.06 85 ALA A N 1
ATOM 649 C CA . ALA A 1 85 ? -11.053 3.740 12.567 1.00 76.06 85 ALA A CA 1
ATOM 650 C C . ALA A 1 85 ? -11.742 4.944 13.235 1.00 76.06 85 ALA A C 1
ATOM 652 O O . ALA A 1 85 ? -12.133 4.849 14.402 1.00 76.06 85 ALA A O 1
ATOM 653 N N . ASP A 1 86 ? -11.982 6.024 12.484 1.00 68.38 86 ASP A N 1
ATOM 654 C CA . ASP A 1 86 ? -12.681 7.213 12.988 1.00 68.38 86 ASP A CA 1
ATOM 655 C C . ASP A 1 86 ? -14.163 6.961 13.295 1.00 68.38 86 ASP A C 1
ATOM 657 O O . ASP A 1 86 ? -14.689 7.466 14.290 1.00 68.38 86 ASP A O 1
ATOM 661 N N . ALA A 1 87 ? -14.841 6.149 12.479 1.00 63.66 87 ALA A N 1
ATOM 662 C CA . ALA A 1 87 ? -16.236 5.777 12.703 1.00 63.66 87 ALA A CA 1
ATOM 663 C C . ALA A 1 87 ? -16.410 4.879 13.940 1.00 63.66 87 ALA A C 1
ATOM 665 O O . ALA A 1 87 ? -17.340 5.091 14.716 1.00 63.66 87 ALA A O 1
ATOM 666 N N . SER A 1 88 ? -15.502 3.919 14.164 1.00 58.75 88 SER A N 1
ATOM 667 C CA . SER A 1 88 ? -15.562 3.050 15.351 1.00 58.75 88 SER A CA 1
ATOM 668 C C . SER A 1 88 ? -15.334 3.819 16.655 1.00 58.75 88 SER A C 1
ATOM 670 O O . SER A 1 88 ? -15.916 3.473 17.678 1.00 58.75 88 SER A O 1
ATOM 672 N N . PHE A 1 89 ? -14.546 4.900 16.610 1.00 56.94 89 PHE A N 1
ATOM 673 C CA . PHE A 1 89 ? -14.309 5.765 17.764 1.00 56.94 89 PHE A CA 1
ATOM 674 C C . PHE A 1 89 ? -15.535 6.606 18.144 1.00 56.94 89 PHE A C 1
ATOM 676 O O . PHE A 1 89 ? -15.723 6.887 19.316 1.00 56.94 89 PHE A O 1
ATOM 683 N N . ARG A 1 90 ? -16.381 7.003 17.181 1.00 57.72 90 ARG A N 1
ATOM 684 C CA . ARG A 1 90 ? -17.621 7.758 17.464 1.00 57.72 90 ARG A CA 1
ATOM 685 C C . ARG A 1 90 ? -18.785 6.897 17.955 1.00 57.72 90 ARG A C 1
ATOM 687 O O . ARG A 1 90 ? -19.768 7.446 18.439 1.00 57.72 90 ARG A O 1
ATOM 694 N N . ALA A 1 91 ? -18.723 5.584 17.750 1.00 56.91 91 ALA A N 1
ATOM 695 C CA . ALA A 1 91 ? -19.803 4.657 18.087 1.00 56.91 91 ALA A CA 1
ATOM 696 C C . ALA A 1 91 ? -19.697 4.079 19.511 1.00 56.91 91 ALA A C 1
ATOM 698 O O . ALA A 1 91 ? -20.567 3.305 19.910 1.00 56.91 91 ALA A O 1
ATOM 699 N N . LYS A 1 92 ? -18.633 4.417 20.245 1.00 48.69 92 LYS A N 1
ATOM 700 C CA . LYS A 1 92 ? -18.361 3.972 21.612 1.00 48.69 92 LYS A CA 1
ATOM 701 C C . LYS A 1 92 ? -18.394 5.165 22.556 1.00 48.69 92 LYS A C 1
ATOM 703 O O . LYS A 1 92 ? -18.867 4.963 23.693 1.00 48.69 92 LYS A O 1
#

Foldseek 3Di:
DDPVPPDPPPPPPDVVVVVVVVVVVVPPPQPVVLVVLVVVLVVLLVVLVVQLVVCVVVVNPPSNVVSVVSNVVSVVSNVCSVVVSVVVVVVD

Radius of gyration: 24.04 Å; Cα contacts (8 Å, |Δi|>4): 41; chains: 1; bounding box: 33×55×60 Å

Sequence (92 aa):
MDESEREPIEPGAYDDDLEEEGALLLVRQVPLGVVFARIVVVSGMGITGALAIFFLIGAIWWPALISAGLTAVFLFLMFFIERGADASFRAK

pLDDT: mean 80.37, std 17.55, range [48.69, 97.94]

Secondary structure (DSSP, 8-state):
--GGG-----TT---HHHHHHHHHHHTS---HHHHHHHHHHHHHHHHHHHHHHHHHHTT-HHHHHHHHHHHHHHHHHHHHHHHHHHHHHHT-

Solvent-accessible surface area (backbone atoms only — not comparable to full-atom values): 5318 Å² total; per-residue (Å²): 136,76,79,86,74,66,71,80,81,58,94,78,74,65,64,63,67,57,55,50,57,57,48,58,67,70,63,64,76,70,57,68,68,59,55,53,52,50,52,55,37,53,55,49,28,52,54,27,44,51,48,16,51,53,24,52,77,68,69,39,60,69,65,14,52,53,22,45,51,51,24,50,50,31,56,50,50,50,53,51,53,53,55,48,53,56,51,58,64,74,76,109

Nearest PDB structures (foldseek):
  6zw4-assembly1_H  TM=5.159E-01  e=3.220E+00  Nostoc punctiforme
  6zw4-assembly1_T  TM=5.159E-01  e=3.220E+00  Nostoc punctiforme
  6zw4-assembly1_GA  TM=5.159E-01  e=3.220E+00  Nostoc punctiforme
  6zw4-assembly1_SA  TM=5.159E-01  e=3.220E+00  Nostoc punctiforme